Protein AF-A0A9X5X9G1-F1 (afdb_monomer)

Nearest PDB structures (foldseek):
  3ko8-assembly1_A-2  TM=9.569E-01  e=7.577E-02  Pyrobaculum calidifontis JCM 11548
  3ucf-assembly1_A  TM=8.553E-01  e=5.334E-01  Vibrio vulnificus YJ016
  1i7s-assembly1_D  TM=8.292E-01  e=1.415E+00  Serratia marcescens
  7b73-assembly1_D  TM=9.136E-01  e=2.472E+00  gamma proteobacterium HTCC2207

Radius of gyration: 10.35 Å; Cα contacts (8 Å, |Δi|>4): 74; chains: 1; bounding box: 23×18×29 Å

pLDDT: mean 95.55, st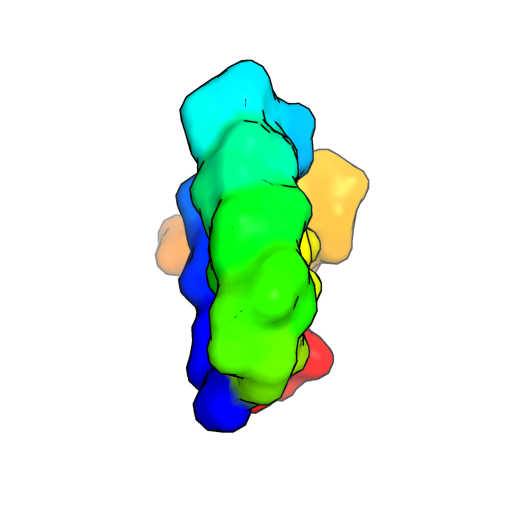d 2.51, range [85.62, 98.25]

Sequence (48 aa):
MKVVVIGGTGLIGSHLVGKLEAHGHDAVAAAPSTGVNTLTGEGLAEVL

Solvent-accessible surface area (backbone atoms only — not comparable to full-atom values): 2767 Å² total; per-residue (Å²): 95,82,42,73,34,79,45,14,81,40,77,70,27,39,57,49,39,56,51,38,40,75,72,66,29,50,50,42,66,32,29,67,92,72,57,23,35,87,88,81,50,45,52,43,80,82,65,108

Mean predicted aligned error: 2.3 Å

Secondary structure (DSSP, 8-state):
-EEEEETTTSHHHHHHHHHHHHTT-EEEEE-GGGT--TTT-TTHHHH-

Foldseek 3Di:
DEAEQECLVDPVNVVVQVVCVVVVYNYHYDYVVVQQDPVVRTPVVVRD

Structure (mmCIF, N/CA/C/O backbone):
data_AF-A0A9X5X9G1-F1
#
_entry.id   AF-A0A9X5X9G1-F1
#
loop_
_atom_site.group_PDB
_atom_site.id
_atom_site.type_symbol
_atom_site.label_atom_id
_atom_site.label_alt_id
_atom_site.label_comp_id
_atom_site.label_asym_id
_atom_site.label_entity_id
_atom_site.label_seq_id
_atom_site.pdbx_PDB_ins_code
_atom_site.Cartn_x
_atom_site.Cartn_y
_atom_site.Cartn_z
_atom_site.occupancy
_atom_site.B_iso_or_equiv
_atom_site.auth_seq_id
_atom_site.auth_comp_id
_atom_site.auth_asym_id
_atom_site.auth_atom_id
_atom_site.pdbx_PDB_model_num
ATOM 1 N N . MET A 1 1 ? -5.848 -9.246 -12.020 1.00 94.94 1 MET A N 1
ATOM 2 C CA . MET A 1 1 ? -6.233 -9.566 -10.619 1.00 94.94 1 MET A CA 1
ATOM 3 C C . MET A 1 1 ? -6.047 -8.317 -9.782 1.00 94.94 1 MET A C 1
ATOM 5 O O . MET A 1 1 ? -5.066 -7.627 -10.038 1.00 94.94 1 MET A O 1
ATOM 9 N N . LYS A 1 2 ? -6.955 -8.041 -8.840 1.00 95.06 2 LYS A N 1
ATOM 10 C CA . LYS A 1 2 ? -6.851 -6.898 -7.927 1.00 95.06 2 LYS A CA 1
ATOM 11 C C . LYS A 1 2 ? -5.943 -7.237 -6.745 1.00 95.06 2 LYS A C 1
ATOM 13 O O . LYS A 1 2 ? -6.073 -8.318 -6.171 1.00 95.06 2 LYS A O 1
ATOM 18 N N . VAL A 1 3 ? -4.996 -6.359 -6.431 1.00 96.25 3 VAL A N 1
ATOM 19 C CA . VAL A 1 3 ? -3.988 -6.542 -5.381 1.00 96.25 3 VAL A CA 1
ATOM 20 C C . VAL A 1 3 ? -3.892 -5.264 -4.561 1.00 96.25 3 VAL A C 1
ATOM 22 O O . VAL A 1 3 ? -3.486 -4.226 -5.070 1.00 96.25 3 VAL A O 1
ATOM 25 N N . VAL A 1 4 ? -4.219 -5.341 -3.274 1.00 96.31 4 VAL A N 1
ATOM 26 C CA . VAL A 1 4 ? -4.025 -4.222 -2.345 1.00 96.31 4 VAL A CA 1
ATOM 27 C C . VAL A 1 4 ? -2.641 -4.337 -1.709 1.00 96.31 4 VAL A C 1
ATOM 29 O O . VAL A 1 4 ? -2.319 -5.348 -1.082 1.00 96.31 4 VAL A O 1
ATOM 32 N N . VAL A 1 5 ? -1.812 -3.306 -1.860 1.00 96.81 5 VAL A N 1
ATOM 33 C CA . VAL A 1 5 ? -0.451 -3.251 -1.314 1.00 96.81 5 VAL A CA 1
ATOM 34 C C . VAL A 1 5 ? -0.432 -2.365 -0.071 1.00 96.81 5 VAL A C 1
ATOM 36 O O . VAL A 1 5 ? -0.424 -1.136 -0.164 1.00 96.81 5 VAL A O 1
ATOM 39 N N . ILE A 1 6 ? -0.383 -2.993 1.106 1.00 96.00 6 ILE A N 1
ATOM 40 C CA . ILE A 1 6 ? -0.219 -2.288 2.383 1.00 96.00 6 ILE A CA 1
ATOM 41 C C . ILE A 1 6 ? 1.193 -1.704 2.470 1.00 96.00 6 ILE A C 1
ATOM 43 O O . ILE A 1 6 ? 2.183 -2.405 2.269 1.00 96.00 6 ILE A O 1
ATOM 47 N N . GLY A 1 7 ? 1.287 -0.408 2.763 1.00 94.75 7 GLY A N 1
ATOM 48 C CA . GLY A 1 7 ? 2.540 0.337 2.664 1.00 94.75 7 GLY A CA 1
ATOM 49 C C . GLY A 1 7 ? 2.926 0.669 1.218 1.00 94.75 7 GLY A C 1
ATOM 50 O O . GLY A 1 7 ? 4.081 1.008 0.962 1.00 94.75 7 GLY A O 1
ATOM 51 N N . GLY A 1 8 ? 1.977 0.593 0.275 1.00 96.19 8 GLY A N 1
ATOM 52 C CA . GLY A 1 8 ? 2.179 0.865 -1.153 1.00 96.19 8 GLY A CA 1
ATOM 53 C C . GLY A 1 8 ? 2.675 2.279 -1.477 1.00 96.19 8 GLY A C 1
ATOM 54 O O . GLY A 1 8 ? 3.210 2.503 -2.555 1.00 96.19 8 GLY A O 1
ATOM 55 N N . THR A 1 9 ? 2.556 3.225 -0.541 1.00 96.06 9 THR A N 1
ATOM 56 C CA . THR A 1 9 ? 3.086 4.593 -0.673 1.00 96.06 9 THR A CA 1
ATOM 57 C C . THR A 1 9 ? 4.553 4.730 -0.246 1.00 96.06 9 THR A C 1
ATOM 59 O O . THR A 1 9 ? 5.171 5.762 -0.498 1.00 96.06 9 THR A O 1
ATOM 62 N N . GLY A 1 10 ? 5.126 3.714 0.408 1.00 96.12 10 GLY A N 1
ATOM 63 C CA . GLY A 1 10 ? 6.527 3.702 0.827 1.00 96.12 10 GLY A CA 1
ATOM 64 C C . GLY A 1 10 ? 7.494 3.390 -0.319 1.00 96.12 10 GLY A C 1
ATOM 65 O O . GLY A 1 10 ? 7.088 3.059 -1.433 1.00 96.12 10 GLY A O 1
ATOM 66 N N . LEU A 1 11 ? 8.800 3.427 -0.029 1.00 97.62 11 LEU A N 1
ATOM 67 C CA . LEU A 1 11 ? 9.847 3.172 -1.027 1.00 97.62 11 LEU A CA 1
ATOM 68 C C . LEU A 1 11 ? 9.646 1.817 -1.723 1.00 97.62 11 LEU A C 1
ATOM 70 O O . LEU A 1 11 ? 9.453 1.754 -2.928 1.00 97.62 11 LEU A O 1
ATOM 74 N N . ILE A 1 12 ? 9.622 0.724 -0.959 1.00 97.56 12 ILE A N 1
ATOM 75 C CA . ILE A 1 12 ? 9.481 -0.625 -1.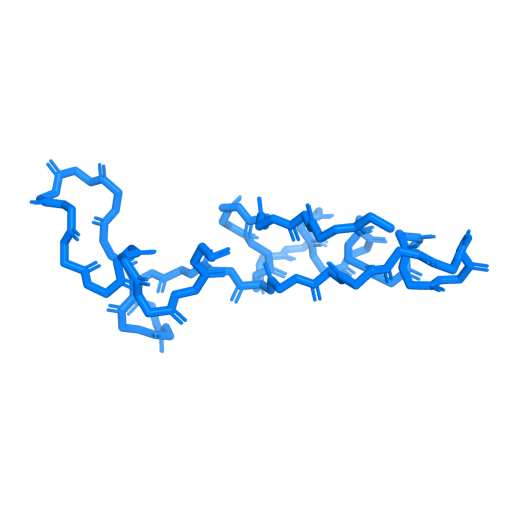527 1.00 97.56 12 ILE A CA 1
ATOM 76 C C . ILE A 1 12 ? 8.075 -0.838 -2.108 1.00 97.56 12 ILE A C 1
ATOM 78 O O . ILE A 1 12 ? 7.931 -1.422 -3.181 1.00 97.56 12 ILE A O 1
ATOM 82 N N . GLY A 1 13 ? 7.046 -0.345 -1.415 1.00 97.00 13 GLY A N 1
ATOM 83 C CA . GLY A 1 13 ? 5.652 -0.508 -1.820 1.00 97.00 13 GLY A CA 1
ATOM 84 C C . GLY A 1 13 ? 5.348 0.128 -3.174 1.00 97.00 13 GLY A C 1
ATOM 85 O O . GLY A 1 13 ? 4.734 -0.520 -4.016 1.00 97.00 13 GLY A O 1
ATOM 86 N N . SER A 1 14 ? 5.854 1.336 -3.426 1.00 97.31 14 SER A N 1
ATOM 87 C CA . SER A 1 14 ? 5.628 2.047 -4.692 1.00 97.31 14 SER A CA 1
ATOM 88 C C . SER A 1 14 ? 6.291 1.342 -5.878 1.00 97.31 14 SER A C 1
ATOM 90 O O . SER A 1 14 ? 5.681 1.199 -6.939 1.00 97.31 14 SER A O 1
ATOM 92 N N . HIS A 1 15 ? 7.496 0.793 -5.687 1.00 98.19 15 HIS A N 1
ATOM 93 C CA . HIS A 1 15 ? 8.135 -0.059 -6.691 1.00 98.19 15 HIS A CA 1
ATOM 94 C C . HIS A 1 15 ? 7.345 -1.348 -6.961 1.00 98.19 15 HIS A C 1
ATOM 96 O O . HIS A 1 15 ? 7.291 -1.801 -8.106 1.00 98.19 15 HIS A O 1
ATOM 102 N N . LEU A 1 16 ? 6.756 -1.963 -5.930 1.00 98.00 16 LEU A N 1
ATOM 103 C CA . LEU A 1 16 ? 5.949 -3.175 -6.085 1.00 98.00 16 LEU A CA 1
ATOM 104 C C . LEU A 1 16 ? 4.642 -2.894 -6.834 1.00 98.00 16 LEU A C 1
ATOM 106 O O . LEU A 1 16 ? 4.312 -3.651 -7.743 1.00 98.00 16 LEU A O 1
ATOM 110 N N . VAL A 1 17 ? 3.941 -1.810 -6.494 1.00 98.00 17 VAL A N 1
ATOM 111 C CA . VAL A 1 17 ? 2.721 -1.371 -7.193 1.00 98.00 17 VAL A CA 1
ATOM 112 C C . VAL A 1 17 ? 3.005 -1.195 -8.682 1.00 98.00 17 VAL A C 1
ATOM 114 O O . VAL A 1 17 ? 2.379 -1.871 -9.493 1.00 98.00 17 VAL A O 1
ATOM 117 N N . GLY A 1 18 ? 4.038 -0.425 -9.042 1.00 97.94 18 GLY A N 1
ATOM 118 C CA . GLY A 1 18 ? 4.388 -0.218 -10.451 1.00 97.94 18 GLY A CA 1
ATOM 119 C C . GLY A 1 18 ? 4.761 -1.514 -11.184 1.00 97.94 18 GLY A C 1
ATOM 120 O O . GLY A 1 18 ? 4.425 -1.694 -12.353 1.00 97.94 18 GLY A O 1
ATOM 121 N N . LYS A 1 19 ? 5.412 -2.470 -10.504 1.00 98.25 19 LYS A N 1
ATOM 122 C CA . LYS A 1 19 ? 5.667 -3.799 -11.085 1.00 98.25 19 LYS A CA 1
ATOM 123 C C . LYS A 1 19 ? 4.378 -4.584 -11.301 1.00 98.25 19 LYS A C 1
ATOM 125 O O . LYS A 1 19 ? 4.252 -5.223 -12.339 1.00 98.25 19 LYS A O 1
ATOM 130 N N . LEU A 1 20 ? 3.451 -4.575 -10.350 1.00 98.00 20 LEU A N 1
ATOM 131 C CA . LEU A 1 20 ? 2.177 -5.284 -10.472 1.00 98.00 20 LEU A CA 1
ATOM 132 C C . LEU A 1 20 ? 1.341 -4.717 -11.627 1.00 98.00 20 LEU A C 1
ATOM 134 O O . LEU A 1 20 ? 0.864 -5.489 -12.459 1.00 98.00 20 LEU A O 1
ATOM 138 N N . GLU A 1 21 ? 1.248 -3.394 -11.736 1.00 97.62 21 GLU A N 1
ATOM 139 C CA . GLU A 1 21 ? 0.577 -2.718 -12.855 1.00 97.62 21 GLU A CA 1
ATOM 140 C C . GLU A 1 21 ? 1.213 -3.086 -14.200 1.00 97.62 21 GLU A C 1
ATOM 142 O O . GLU A 1 21 ? 0.509 -3.455 -15.140 1.00 97.62 21 GLU A O 1
ATOM 147 N N . ALA A 1 22 ? 2.549 -3.088 -14.284 1.00 98.19 22 ALA A N 1
ATOM 148 C CA . ALA A 1 22 ? 3.270 -3.475 -15.499 1.00 98.19 22 ALA A CA 1
ATOM 149 C C . ALA A 1 22 ? 3.013 -4.933 -15.929 1.00 98.19 22 ALA A C 1
ATOM 151 O O . ALA A 1 22 ? 3.143 -5.257 -17.108 1.00 98.19 22 ALA A O 1
ATOM 152 N N . HIS A 1 23 ? 2.630 -5.808 -14.996 1.00 97.69 23 HIS A N 1
ATOM 153 C CA . HIS A 1 23 ? 2.231 -7.192 -15.278 1.00 97.69 23 HIS A CA 1
ATOM 154 C C . HIS A 1 23 ? 0.715 -7.347 -15.519 1.00 97.69 23 HIS A C 1
ATOM 156 O O . HIS A 1 23 ? 0.224 -8.469 -15.639 1.00 97.69 23 HIS A O 1
ATOM 162 N N . GLY A 1 24 ? -0.041 -6.246 -15.610 1.00 97.56 24 GLY A N 1
ATOM 163 C CA . GLY A 1 24 ? -1.481 -6.256 -15.883 1.00 97.56 24 GLY A CA 1
ATOM 164 C C . GLY A 1 24 ? -2.353 -6.551 -14.658 1.00 97.56 24 GLY A C 1
ATOM 165 O O . GLY A 1 24 ? -3.506 -6.972 -14.799 1.00 97.56 24 GLY A O 1
ATOM 166 N N . HIS A 1 25 ? -1.819 -6.370 -13.449 1.00 97.69 25 HIS A N 1
ATOM 167 C CA . HIS A 1 25 ? -2.609 -6.417 -12.221 1.00 97.69 25 HIS A CA 1
ATOM 168 C C . HIS A 1 25 ? -3.189 -5.036 -11.898 1.00 97.69 25 HIS A C 1
ATOM 170 O O . HIS A 1 25 ? -2.575 -4.014 -12.174 1.00 97.69 25 HIS A O 1
ATOM 176 N N . ASP A 1 26 ? -4.364 -5.026 -11.275 1.00 96.69 26 ASP A N 1
ATOM 177 C CA . ASP A 1 26 ? -4.961 -3.818 -10.707 1.00 96.69 26 ASP A CA 1
ATOM 178 C C . ASP A 1 26 ? -4.396 -3.655 -9.292 1.00 96.69 26 ASP A C 1
ATOM 180 O O . ASP A 1 26 ? -4.805 -4.369 -8.373 1.00 96.69 26 ASP A O 1
ATOM 184 N N . ALA A 1 27 ? -3.357 -2.833 -9.144 1.00 97.06 27 ALA A N 1
ATOM 185 C CA . ALA A 1 27 ? -2.640 -2.677 -7.886 1.00 97.06 27 ALA A CA 1
ATOM 186 C C . ALA A 1 27 ? -3.068 -1.392 -7.170 1.00 97.06 27 ALA A C 1
ATOM 188 O O . ALA A 1 27 ? -2.853 -0.291 -7.663 1.00 97.06 27 ALA A O 1
ATOM 189 N N . VAL A 1 28 ? -3.619 -1.528 -5.964 1.00 96.56 28 VAL A N 1
ATOM 190 C CA . VAL A 1 28 ? -4.075 -0.400 -5.145 1.00 96.56 28 VAL A CA 1
ATOM 191 C C . VAL A 1 28 ? -3.108 -0.198 -3.983 1.00 96.56 28 VAL A C 1
ATOM 193 O O . VAL A 1 28 ? -2.946 -1.077 -3.135 1.00 96.56 28 VAL A O 1
ATOM 196 N N . ALA A 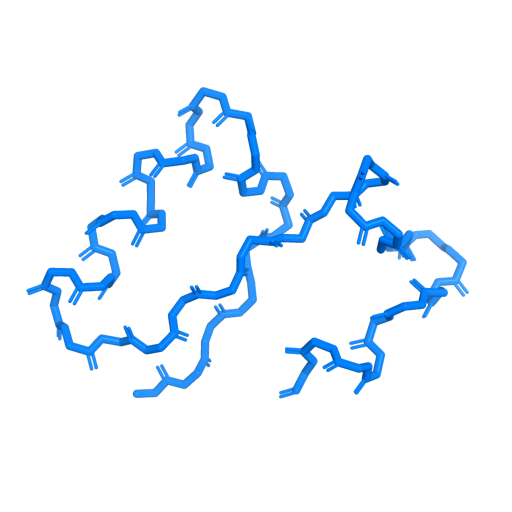1 29 ? -2.456 0.961 -3.920 1.00 96.62 29 ALA A N 1
ATOM 197 C CA . ALA A 1 29 ? -1.622 1.332 -2.780 1.00 96.62 29 ALA A CA 1
ATOM 198 C C . ALA A 1 29 ? -2.491 1.736 -1.579 1.00 96.62 29 ALA A C 1
ATOM 200 O O . ALA A 1 29 ? -3.310 2.645 -1.684 1.00 96.62 29 ALA A O 1
ATOM 201 N N . ALA A 1 30 ? -2.269 1.107 -0.425 1.00 96.94 30 ALA A N 1
ATOM 202 C CA . ALA A 1 30 ? -2.974 1.414 0.816 1.00 96.94 30 ALA A CA 1
ATOM 203 C C . ALA A 1 30 ? -1.990 1.781 1.934 1.00 96.94 30 ALA A C 1
ATOM 205 O O . ALA A 1 30 ? -0.997 1.085 2.167 1.00 96.94 30 ALA A O 1
ATOM 206 N N . ALA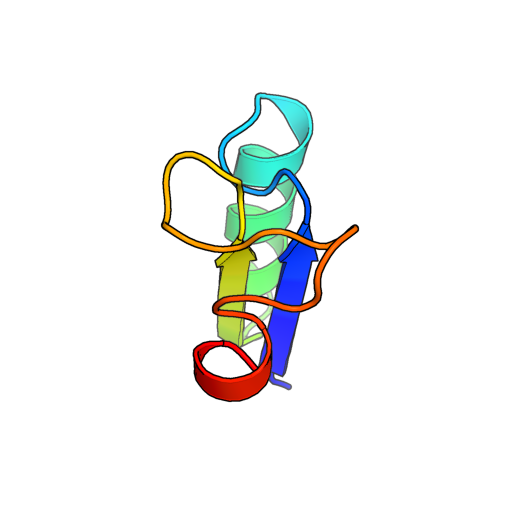 A 1 31 ? -2.262 2.874 2.639 1.00 95.88 31 ALA A N 1
ATOM 207 C CA . ALA A 1 31 ? -1.494 3.342 3.787 1.00 95.88 31 ALA A CA 1
ATOM 208 C C . ALA A 1 31 ? -2.366 4.226 4.701 1.00 95.88 31 ALA A C 1
ATOM 210 O O . ALA A 1 31 ? -3.383 4.751 4.244 1.00 95.88 31 ALA A O 1
ATOM 211 N N . PRO A 1 32 ? -1.942 4.508 5.950 1.00 94.81 32 PRO A N 1
ATOM 212 C CA . PRO A 1 32 ? -2.652 5.460 6.809 1.00 94.81 32 PRO A CA 1
ATOM 213 C C . PRO A 1 32 ? -2.811 6.843 6.161 1.00 94.81 32 PRO A C 1
ATOM 215 O O . PRO A 1 32 ? -3.846 7.485 6.295 1.00 94.81 32 PRO A O 1
ATOM 218 N N . SER A 1 33 ? -1.815 7.275 5.380 1.00 93.81 33 SER A N 1
ATOM 219 C CA . SER A 1 33 ? -1.859 8.528 4.617 1.00 93.81 33 SER A CA 1
ATOM 220 C C . SER A 1 33 ? -2.895 8.537 3.487 1.00 93.81 33 SER A C 1
ATOM 222 O O . SER A 1 33 ? -3.222 9.606 2.985 1.00 93.81 33 SER A O 1
ATOM 224 N N . THR A 1 34 ? -3.385 7.369 3.062 1.00 93.75 34 THR A N 1
ATOM 225 C CA . THR A 1 34 ? -4.446 7.216 2.053 1.00 93.75 34 THR A CA 1
ATOM 226 C C . THR A 1 34 ? -5.785 6.836 2.690 1.00 93.75 34 THR A C 1
ATOM 228 O O . THR A 1 34 ? -6.669 6.361 1.988 1.00 93.75 34 THR A O 1
ATOM 231 N N . GLY A 1 35 ? -5.923 6.991 4.013 1.00 94.00 35 GLY A N 1
ATOM 232 C CA . GLY A 1 35 ? -7.150 6.670 4.745 1.00 94.00 35 GLY A CA 1
ATOM 233 C C . GLY A 1 35 ? -7.346 5.186 5.060 1.00 94.00 35 GLY A C 1
ATOM 234 O O . GLY A 1 35 ? -8.407 4.819 5.547 1.00 94.00 35 GLY A O 1
ATOM 235 N N . VAL A 1 36 ? -6.344 4.328 4.822 1.00 96.44 36 VAL A N 1
ATOM 236 C CA . VAL A 1 36 ? -6.444 2.892 5.124 1.00 96.44 36 VAL A CA 1
ATOM 237 C C . VAL A 1 36 ? -5.653 2.555 6.379 1.00 96.44 36 VAL A C 1
ATOM 239 O O . VAL A 1 36 ? -4.427 2.698 6.421 1.00 96.44 36 VAL A O 1
ATOM 242 N N . ASN A 1 37 ? -6.340 2.036 7.390 1.00 95.25 37 ASN A N 1
ATOM 243 C CA . ASN A 1 37 ? -5.733 1.5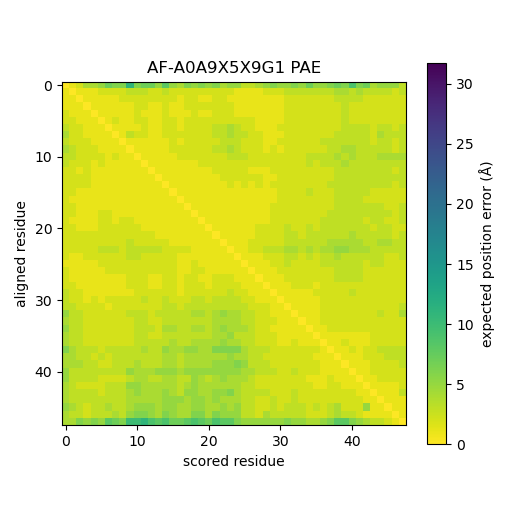66 8.624 1.00 95.25 37 ASN A CA 1
ATOM 244 C C . ASN A 1 37 ? -5.923 0.054 8.766 1.00 95.25 37 ASN A C 1
ATOM 246 O O . ASN A 1 37 ? -7.020 -0.441 9.008 1.00 95.25 37 ASN A O 1
ATOM 250 N N . THR A 1 38 ? -4.832 -0.700 8.661 1.00 90.81 38 THR A N 1
ATOM 251 C CA . THR A 1 38 ? -4.872 -2.167 8.736 1.00 90.81 38 THR A CA 1
ATOM 252 C C . THR A 1 38 ? -5.038 -2.720 10.146 1.00 90.81 38 THR A C 1
ATOM 254 O O . THR A 1 38 ? 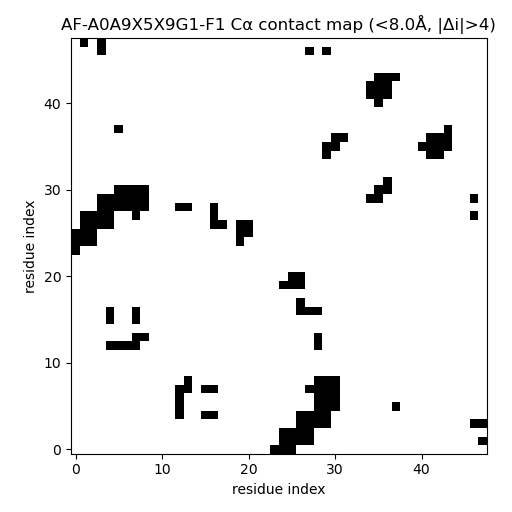-5.385 -3.889 10.289 1.00 90.81 38 THR A O 1
ATOM 257 N N . LEU A 1 39 ? -4.797 -1.910 11.181 1.00 92.50 39 LEU A N 1
ATOM 258 C CA . LEU A 1 39 ? -4.986 -2.320 12.572 1.00 92.50 39 LEU A CA 1
ATOM 259 C C . LEU A 1 39 ? -6.452 -2.202 12.990 1.00 92.50 39 LEU A C 1
ATOM 261 O O . LEU A 1 39 ? -6.955 -3.074 13.692 1.00 92.50 39 LEU A O 1
ATOM 265 N N . THR A 1 40 ? -7.134 -1.136 12.564 1.00 95.25 40 THR A N 1
ATOM 266 C CA . THR A 1 40 ? -8.553 -0.909 12.888 1.00 95.25 40 THR A CA 1
ATOM 267 C C . THR A 1 40 ? -9.503 -1.454 11.821 1.00 95.25 40 THR A C 1
ATOM 269 O O . THR A 1 40 ? -10.673 -1.680 12.114 1.00 95.25 40 THR A O 1
ATOM 272 N N . GLY A 1 41 ? -9.019 -1.668 10.594 1.00 92.94 41 GLY A N 1
ATOM 273 C CA . GLY A 1 41 ? -9.825 -2.058 9.434 1.00 92.94 41 GLY A CA 1
ATOM 274 C C . GLY A 1 41 ? -10.500 -0.885 8.712 1.00 92.94 41 GLY A C 1
ATOM 275 O O . GLY A 1 41 ? -11.186 -1.098 7.714 1.00 92.94 41 GLY A 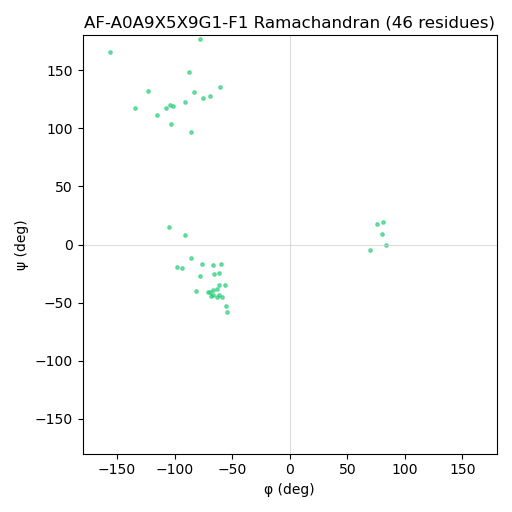O 1
ATOM 276 N N . GLU A 1 42 ? -10.306 0.347 9.185 1.00 96.06 42 GLU A N 1
ATOM 277 C CA . GLU A 1 42 ? -10.837 1.557 8.549 1.00 96.06 42 GLU A CA 1
ATOM 278 C C . GLU A 1 42 ? -10.292 1.718 7.120 1.00 96.06 42 GLU A C 1
ATOM 280 O O . GLU A 1 42 ? -9.107 1.483 6.868 1.00 96.06 42 GLU A O 1
ATOM 285 N N . GLY A 1 43 ? -11.171 2.065 6.174 1.00 93.56 43 GLY A N 1
ATOM 286 C CA . GLY A 1 43 ? -10.836 2.238 4.755 1.00 93.56 43 GLY A CA 1
ATOM 287 C C . GLY A 1 43 ? -10.497 0.945 3.999 1.00 93.56 43 GLY A C 1
ATOM 288 O O . GLY A 1 43 ? -10.318 0.976 2.785 1.00 93.56 43 GLY A O 1
ATOM 289 N N . LEU A 1 44 ? -10.424 -0.218 4.666 1.0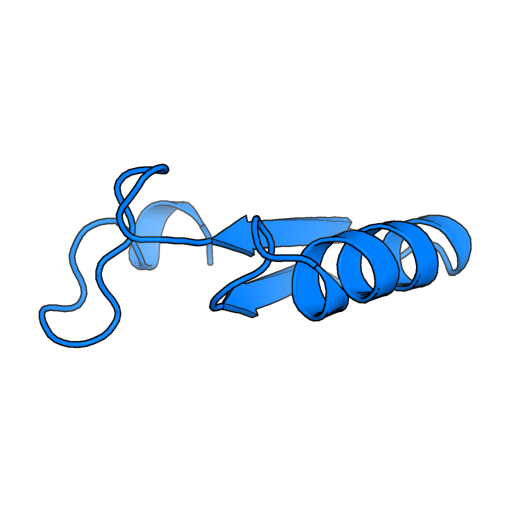0 91.88 44 LEU A N 1
ATOM 290 C CA . LEU A 1 44 ? -10.004 -1.469 4.023 1.00 91.88 44 LEU A CA 1
ATOM 291 C C . LEU A 1 44 ? -11.054 -2.011 3.039 1.00 91.88 44 LEU A C 1
ATOM 293 O O . LEU A 1 44 ? -10.703 -2.466 1.956 1.00 91.88 44 LEU A O 1
ATOM 297 N N . ALA A 1 45 ? -12.339 -1.946 3.393 1.00 92.94 45 ALA A N 1
ATOM 298 C CA . ALA A 1 45 ? -13.424 -2.445 2.542 1.00 92.94 45 ALA A CA 1
ATOM 299 C C . ALA A 1 45 ? -13.577 -1.655 1.230 1.00 92.94 45 ALA A C 1
ATOM 301 O O . ALA A 1 45 ? -14.078 -2.191 0.250 1.00 92.94 45 ALA A O 1
ATOM 30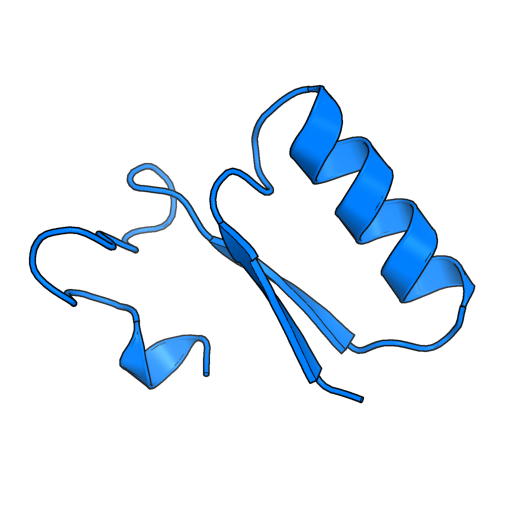2 N N . GLU A 1 46 ? -13.143 -0.396 1.213 1.00 91.31 46 GLU A N 1
ATOM 303 C CA . GLU A 1 46 ? -13.222 0.494 0.050 1.00 91.31 46 GLU A CA 1
ATOM 304 C C . GLU A 1 46 ? -12.125 0.191 -0.978 1.00 91.31 46 GLU A C 1
ATOM 306 O O . GLU A 1 46 ? -12.299 0.443 -2.171 1.00 91.31 46 GLU A O 1
ATOM 311 N N . VAL A 1 47 ? -10.994 -0.358 -0.520 1.00 90.56 47 VAL A N 1
ATOM 312 C CA . VAL A 1 47 ? -9.847 -0.695 -1.374 1.00 90.56 47 VAL A CA 1
ATOM 313 C C . VAL A 1 47 ? -9.796 -2.168 -1.778 1.00 90.56 47 VAL A C 1
ATOM 315 O O . VAL A 1 47 ? -9.135 -2.482 -2.769 1.00 90.56 47 VAL A O 1
ATOM 318 N N . LEU A 1 48 ? -10.496 -3.059 -1.063 1.00 85.62 48 LEU A N 1
ATOM 319 C CA . LEU A 1 48 ? -10.693 -4.469 -1.442 1.00 85.62 48 LEU A CA 1
ATOM 320 C C . LEU A 1 48 ? -11.586 -4.601 -2.678 1.00 85.62 48 LEU A C 1
ATOM 322 O O . LEU A 1 48 ? -11.233 -5.403 -3.569 1.00 85.62 48 LEU A O 1
#